Protein AF-W6Y6S5-F1 (afdb_monomer_lite)

Foldseek 3Di:
DPDWAADPFAIKDQDPDPDPVVVVVVQCCCCVVQVFHWDWDQDPNGIIIGGGLVRLVSVCVVCVVVDDPVCVVRSDPVNQVPPDDDDPPVVPPPVPPPPVCPVVVVVVVVVVPPPDPDDDD

Structure (mmCIF, N/CA/C/O backbone):
data_AF-W6Y6S5-F1
#
_entry.id   AF-W6Y6S5-F1
#
loop_
_atom_site.group_PDB
_atom_site.id
_atom_site.type_symbol
_atom_site.label_atom_id
_atom_site.label_alt_id
_atom_site.label_comp_id
_atom_site.label_asym_id
_atom_site.label_entity_id
_atom_site.label_seq_id
_atom_site.pdbx_PDB_ins_code
_atom_site.Cartn_x
_atom_site.Cartn_y
_atom_site.Cartn_z
_atom_site.occupancy
_atom_site.B_iso_or_equiv
_atom_site.auth_seq_id
_atom_site.auth_comp_id
_atom_site.auth_asym_id
_atom_site.auth_atom_id
_atom_site.pdbx_PDB_model_num
ATOM 1 N N . MET A 1 1 ? 9.641 8.070 -10.968 1.00 50.97 1 MET A N 1
ATOM 2 C CA . MET A 1 1 ? 9.065 7.939 -9.610 1.00 50.97 1 MET A CA 1
ATOM 3 C C . MET A 1 1 ? 9.556 9.095 -8.771 1.00 50.97 1 MET A C 1
ATOM 5 O O . MET A 1 1 ? 10.736 9.397 -8.863 1.00 50.97 1 MET A O 1
ATOM 9 N N . GLN A 1 2 ? 8.671 9.779 -8.044 1.00 51.59 2 GLN A N 1
ATOM 10 C CA . GLN A 1 2 ? 9.019 11.068 -7.437 1.00 51.59 2 GLN A CA 1
ATOM 11 C C . GLN A 1 2 ? 9.339 10.968 -5.937 1.00 51.59 2 GLN A C 1
ATOM 13 O O . GLN A 1 2 ? 10.269 11.640 -5.512 1.00 51.59 2 GLN A O 1
ATOM 18 N N . THR A 1 3 ? 8.670 10.103 -5.157 1.00 56.12 3 THR A N 1
ATOM 19 C CA . THR A 1 3 ? 8.949 9.924 -3.714 1.00 56.12 3 THR A CA 1
ATOM 20 C C . THR A 1 3 ? 8.373 8.615 -3.148 1.00 56.12 3 THR A C 1
ATOM 22 O O . THR A 1 3 ? 7.154 8.457 -3.097 1.00 56.12 3 THR A O 1
ATOM 25 N N . GLY A 1 4 ? 9.220 7.704 -2.657 1.00 56.81 4 GLY A N 1
ATOM 26 C CA . GLY A 1 4 ? 8.794 6.533 -1.880 1.00 56.81 4 GLY A CA 1
ATOM 27 C C . GLY A 1 4 ? 9.964 5.855 -1.160 1.00 56.81 4 GLY A C 1
ATOM 28 O O . GLY A 1 4 ? 11.100 5.962 -1.617 1.00 56.81 4 GLY A O 1
ATOM 29 N N . SER A 1 5 ? 9.708 5.210 -0.020 1.00 66.94 5 SER A N 1
ATOM 30 C CA . SER A 1 5 ? 10.728 4.502 0.770 1.00 66.94 5 SER A CA 1
ATOM 31 C C . SER A 1 5 ? 10.170 3.185 1.295 1.00 66.94 5 SER A C 1
ATOM 33 O O . SER A 1 5 ? 9.109 3.160 1.914 1.00 66.94 5 SER A O 1
ATOM 35 N N . PHE A 1 6 ? 10.869 2.085 1.023 1.00 64.56 6 PHE A N 1
ATOM 36 C CA . PHE A 1 6 ? 10.535 0.778 1.577 1.00 64.56 6 PHE A CA 1
ATOM 37 C C . PHE A 1 6 ? 10.906 0.742 3.070 1.00 64.56 6 PHE A C 1
ATOM 39 O O . PHE A 1 6 ? 11.951 1.257 3.455 1.00 64.56 6 PHE A O 1
ATOM 46 N N . LYS A 1 7 ? 10.072 0.138 3.914 1.00 68.62 7 LYS A N 1
ATOM 47 C CA . LYS A 1 7 ? 10.313 -0.164 5.334 1.00 68.62 7 LYS A CA 1
ATOM 48 C C . LYS A 1 7 ? 9.887 -1.607 5.623 1.00 68.62 7 LYS A C 1
ATOM 50 O O . LYS A 1 7 ? 9.270 -2.248 4.779 1.00 68.62 7 LYS A O 1
ATOM 55 N N . SER A 1 8 ? 10.182 -2.118 6.820 1.00 65.75 8 SER A N 1
ATOM 56 C CA . SER A 1 8 ? 9.805 -3.480 7.249 1.00 65.75 8 SER A CA 1
ATOM 57 C C . SER A 1 8 ? 8.312 -3.790 7.090 1.00 65.75 8 SER A C 1
ATOM 59 O O . SER A 1 8 ? 7.939 -4.940 6.893 1.00 65.75 8 SER A O 1
ATOM 61 N N . GLU A 1 9 ? 7.467 -2.764 7.158 1.00 69.56 9 GLU A N 1
ATOM 62 C CA . GLU A 1 9 ? 6.007 -2.866 7.078 1.00 69.56 9 GLU A CA 1
ATOM 63 C C . GLU A 1 9 ? 5.467 -2.728 5.638 1.00 69.56 9 GLU A C 1
ATOM 65 O O . GLU A 1 9 ? 4.303 -3.041 5.389 1.00 69.56 9 GLU A O 1
ATOM 70 N N . GLY A 1 10 ? 6.298 -2.293 4.679 1.00 83.56 10 GLY A N 1
ATOM 71 C CA . GLY A 1 10 ? 5.903 -2.082 3.284 1.00 83.56 10 GLY A CA 1
ATOM 72 C C . GLY A 1 10 ? 6.482 -0.813 2.649 1.00 83.56 10 GLY A C 1
ATOM 73 O O . GLY A 1 10 ? 7.502 -0.288 3.088 1.00 83.56 10 GLY A O 1
ATOM 74 N N . LEU A 1 11 ? 5.853 -0.309 1.587 1.00 88.19 11 LEU A N 1
ATOM 75 C CA . LEU A 1 11 ? 6.301 0.877 0.850 1.00 88.19 11 LEU A CA 1
ATOM 76 C C . LEU A 1 11 ? 5.564 2.134 1.319 1.00 88.19 11 LEU A C 1
ATOM 78 O O . LEU A 1 11 ? 4.351 2.249 1.159 1.00 88.19 11 LEU A O 1
ATOM 82 N N . ILE A 1 12 ? 6.309 3.120 1.812 1.00 87.75 12 ILE A N 1
ATOM 83 C CA . ILE A 1 12 ? 5.778 4.440 2.151 1.00 87.75 12 ILE A CA 1
ATOM 84 C C . ILE A 1 12 ? 5.741 5.322 0.910 1.00 87.75 12 ILE A C 1
ATOM 86 O O . ILE A 1 12 ? 6.762 5.557 0.263 1.00 87.75 12 ILE A O 1
ATOM 90 N N . LEU A 1 13 ? 4.564 5.870 0.634 1.00 85.94 13 LEU A N 1
ATOM 91 C CA . LEU A 1 13 ? 4.340 6.951 -0.307 1.00 85.94 13 LEU A CA 1
ATOM 92 C C . LEU A 1 13 ? 4.272 8.270 0.460 1.00 85.94 13 LEU A C 1
ATOM 94 O O . LEU A 1 13 ? 3.318 8.543 1.195 1.00 85.94 13 LEU A O 1
ATOM 98 N N . TYR A 1 14 ? 5.283 9.112 0.254 1.00 81.31 14 TYR A N 1
ATOM 99 C CA . TYR A 1 14 ? 5.251 10.479 0.757 1.00 81.31 14 TYR A CA 1
ATOM 100 C C . TYR A 1 14 ? 4.303 11.298 -0.106 1.00 81.31 14 TYR A C 1
ATOM 102 O O . TYR A 1 14 ? 4.542 11.489 -1.301 1.00 81.31 14 TYR A O 1
ATOM 110 N N . THR A 1 15 ? 3.233 11.788 0.508 1.00 76.50 15 THR A N 1
ATOM 111 C CA . THR A 1 15 ? 2.267 12.660 -0.155 1.00 76.50 15 THR A CA 1
ATOM 112 C C . THR A 1 15 ? 2.397 14.083 0.380 1.00 76.50 15 THR A C 1
ATOM 114 O O . THR A 1 15 ? 2.874 14.303 1.491 1.00 76.50 15 THR A O 1
ATOM 117 N N . LYS A 1 16 ? 1.997 15.068 -0.427 1.00 79.50 16 LYS A N 1
ATOM 118 C CA . LYS A 1 16 ? 1.919 16.479 -0.012 1.00 79.50 16 LYS A CA 1
ATOM 119 C C . LYS A 1 16 ? 0.490 16.882 0.364 1.00 79.50 16 LYS A C 1
ATOM 121 O O . LYS A 1 16 ? 0.180 18.070 0.358 1.00 79.50 16 LYS A O 1
ATOM 126 N N . PHE A 1 17 ? -0.394 15.910 0.602 1.00 77.75 17 PHE A N 1
ATOM 127 C CA . PHE A 1 17 ? -1.773 16.210 0.962 1.00 77.75 17 PHE A CA 1
ATOM 128 C C . PHE A 1 17 ? -1.802 16.861 2.342 1.00 77.75 17 PHE A C 1
ATOM 130 O O . PHE A 1 17 ? -1.232 16.340 3.299 1.00 77.75 17 PHE A O 1
ATOM 137 N N . ASN A 1 18 ? -2.462 18.014 2.419 1.00 72.94 18 ASN A N 1
ATOM 138 C CA . ASN A 1 18 ? -2.697 18.721 3.675 1.00 72.94 18 ASN A CA 1
ATOM 139 C C . ASN A 1 18 ? -4.054 18.338 4.295 1.00 72.94 18 ASN A C 1
ATOM 141 O O . ASN A 1 18 ? -4.284 18.634 5.463 1.00 72.94 18 ASN A O 1
ATOM 145 N N . ASP A 1 19 ? -4.935 17.682 3.525 1.00 82.69 19 ASP A N 1
ATOM 146 C CA . ASP A 1 19 ? -6.239 17.180 3.966 1.00 82.69 19 ASP A CA 1
ATOM 147 C C . ASP A 1 19 ? -6.237 15.641 4.029 1.00 82.69 19 ASP A C 1
ATOM 149 O O . ASP A 1 19 ? -5.768 14.946 3.123 1.00 82.69 19 ASP A O 1
ATOM 153 N N . ILE A 1 20 ? -6.796 15.103 5.112 1.00 85.31 20 ILE A N 1
ATOM 154 C CA . ILE A 1 20 ? -7.004 13.671 5.324 1.00 85.31 20 ILE A CA 1
ATOM 155 C C . ILE A 1 20 ? 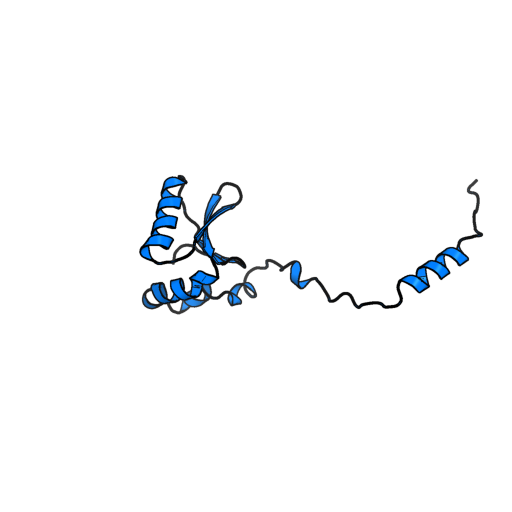-8.033 13.080 4.349 1.00 85.31 20 ILE A C 1
ATOM 157 O O . ILE A 1 20 ? -7.969 11.888 4.045 1.00 85.31 20 ILE A O 1
ATOM 161 N N . ASN A 1 21 ? -8.969 13.886 3.84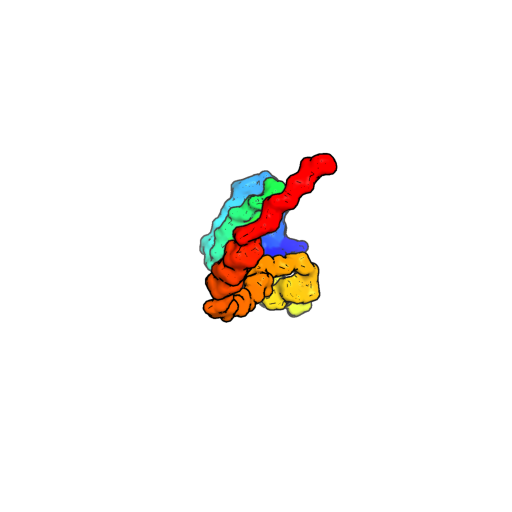1 1.00 89.88 21 ASN A N 1
ATOM 162 C CA . ASN A 1 21 ? -9.980 13.432 2.886 1.00 89.88 21 ASN A CA 1
ATOM 163 C C . ASN A 1 21 ? -9.347 13.020 1.555 1.00 89.88 21 ASN A C 1
ATOM 165 O O . ASN A 1 21 ? -9.637 11.932 1.059 1.00 89.88 21 ASN A O 1
ATOM 169 N N . ASP A 1 22 ? -8.422 13.828 1.030 1.00 88.50 22 ASP A N 1
ATOM 170 C CA . ASP A 1 22 ? -7.682 13.517 -0.199 1.00 88.50 22 ASP A CA 1
ATOM 171 C C . ASP A 1 22 ? -6.829 12.254 -0.034 1.00 88.50 22 ASP A C 1
ATOM 173 O O . ASP A 1 22 ? -6.766 11.399 -0.921 1.00 88.50 22 ASP A O 1
ATOM 177 N N . LEU A 1 23 ? -6.215 12.094 1.141 1.00 89.31 23 LEU A N 1
ATOM 178 C CA . LEU A 1 23 ? -5.418 10.915 1.458 1.00 89.31 23 LEU A CA 1
ATOM 179 C C . LEU A 1 23 ? -6.280 9.649 1.531 1.00 89.31 23 LEU A C 1
ATOM 181 O O . LEU A 1 23 ? -5.903 8.607 0.996 1.00 89.31 23 LEU A O 1
ATOM 185 N N . ASN A 1 24 ? -7.452 9.739 2.164 1.00 90.88 24 ASN A N 1
ATOM 186 C CA . ASN A 1 24 ? -8.410 8.640 2.220 1.00 90.88 24 ASN A CA 1
ATOM 187 C C . ASN A 1 24 ? -8.984 8.312 0.842 1.00 90.88 24 ASN A C 1
ATOM 189 O O . ASN A 1 24 ? -9.178 7.136 0.545 1.00 90.88 24 ASN A O 1
ATOM 193 N N . LEU A 1 25 ? -9.209 9.311 -0.012 1.00 92.62 25 LEU A N 1
ATOM 194 C CA . LEU A 1 25 ? -9.634 9.080 -1.388 1.00 92.62 25 LEU A CA 1
ATOM 195 C C . LEU A 1 25 ? -8.568 8.294 -2.159 1.00 92.62 25 LEU A C 1
ATOM 197 O O . LEU A 1 25 ? -8.893 7.290 -2.788 1.00 92.62 25 LEU A O 1
ATOM 201 N N . LEU A 1 26 ? -7.296 8.694 -2.063 1.00 91.38 26 LEU A N 1
ATOM 202 C CA . LEU A 1 26 ? -6.198 7.958 -2.691 1.00 91.38 26 LEU A CA 1
ATOM 203 C C . LEU A 1 26 ? -6.093 6.526 -2.147 1.00 91.38 26 LEU A C 1
ATOM 205 O O . LEU A 1 26 ? -5.981 5.585 -2.931 1.00 91.38 26 LEU A O 1
ATOM 209 N N . LYS A 1 27 ? -6.183 6.351 -0.824 1.00 92.69 27 LYS A N 1
ATOM 210 C CA . LYS A 1 27 ? -6.200 5.034 -0.171 1.00 92.69 27 LYS A CA 1
ATOM 211 C C . LYS A 1 27 ? -7.319 4.147 -0.726 1.00 92.69 27 LYS A C 1
ATOM 213 O O . LYS A 1 27 ? -7.065 3.019 -1.135 1.00 92.69 27 LYS A O 1
ATOM 218 N N . ASN A 1 28 ? -8.541 4.672 -0.795 1.00 94.25 28 ASN A N 1
ATOM 219 C CA . ASN A 1 28 ? -9.694 3.929 -1.298 1.00 94.25 28 ASN A CA 1
ATOM 220 C C . ASN A 1 28 ? -9.523 3.571 -2.778 1.00 94.25 28 ASN A C 1
ATOM 222 O O . ASN A 1 28 ? -9.800 2.445 -3.162 1.00 94.25 28 ASN A O 1
ATOM 226 N N . VAL A 1 29 ? -8.977 4.469 -3.605 1.00 94.31 29 VAL A N 1
ATOM 227 C CA . VAL A 1 29 ? -8.670 4.150 -5.009 1.00 94.31 29 VAL A CA 1
ATOM 228 C C . VAL A 1 29 ? -7.642 3.017 -5.117 1.00 94.31 29 VAL A C 1
ATOM 230 O O . VAL A 1 29 ? -7.798 2.143 -5.968 1.00 94.31 29 VAL A O 1
ATOM 233 N N . LEU A 1 30 ? -6.604 3.003 -4.276 1.00 94.00 30 LEU A N 1
ATOM 234 C CA . LEU A 1 30 ? -5.600 1.932 -4.267 1.00 94.00 30 LEU A CA 1
ATOM 235 C C . LEU A 1 30 ? -6.214 0.574 -3.898 1.00 94.00 30 LEU A C 1
ATOM 237 O O . LEU A 1 30 ? -5.918 -0.423 -4.558 1.00 94.00 30 LEU A O 1
ATOM 241 N N . ILE A 1 31 ? -7.117 0.555 -2.919 1.00 94.81 31 ILE A N 1
ATOM 242 C CA . ILE A 1 31 ? -7.805 -0.661 -2.474 1.00 94.81 31 ILE A CA 1
ATOM 243 C C . ILE A 1 31 ? -8.850 -1.103 -3.506 1.00 94.81 31 ILE A C 1
ATOM 245 O O . ILE A 1 31 ? -8.744 -2.194 -4.060 1.00 94.81 31 ILE A O 1
ATOM 249 N N . ASP A 1 32 ? -9.824 -0.252 -3.819 1.00 95.75 32 ASP A N 1
ATOM 250 C CA . ASP A 1 32 ? -11.017 -0.639 -4.578 1.00 95.75 32 ASP A CA 1
ATOM 251 C C . ASP A 1 32 ? -10.710 -0.905 -6.054 1.00 95.75 32 ASP A C 1
ATOM 253 O O . ASP A 1 32 ? -11.297 -1.793 -6.671 1.00 95.75 32 ASP A O 1
ATOM 257 N N . LYS A 1 33 ? -9.790 -0.129 -6.645 1.00 95.44 33 LYS A N 1
ATOM 258 C CA . LYS A 1 33 ? -9.479 -0.234 -8.077 1.00 95.44 33 LYS A CA 1
ATOM 259 C C . LYS A 1 33 ? -8.337 -1.196 -8.368 1.00 95.44 33 LYS A C 1
ATOM 261 O O . LYS A 1 33 ? -8.357 -1.853 -9.406 1.00 95.44 33 LYS A O 1
ATOM 266 N N . TYR A 1 34 ? -7.330 -1.234 -7.500 1.00 95.12 34 TYR A N 1
ATOM 267 C CA . TYR A 1 34 ? -6.099 -1.982 -7.757 1.00 95.12 34 TYR A CA 1
ATOM 268 C C . TYR A 1 34 ? -5.896 -3.166 -6.811 1.00 95.12 34 TYR A C 1
ATOM 270 O O . TYR A 1 34 ? -4.965 -3.934 -7.030 1.00 95.12 34 TYR A O 1
ATOM 278 N N . GLY A 1 35 ? -6.740 -3.340 -5.788 1.00 95.31 35 GLY A N 1
ATOM 279 C CA . GLY A 1 35 ? -6.593 -4.414 -4.803 1.00 95.31 35 GLY A CA 1
ATOM 280 C C . GLY A 1 35 ? -5.337 -4.278 -3.941 1.00 95.31 35 GLY A C 1
ATOM 281 O O . GLY A 1 35 ? -4.861 -5.271 -3.400 1.00 95.31 35 GLY A O 1
ATOM 282 N N . ILE A 1 36 ? -4.764 -3.074 -3.852 1.00 95.62 36 ILE A N 1
ATOM 283 C CA . ILE A 1 36 ? -3.536 -2.807 -3.102 1.00 95.62 36 ILE A CA 1
ATOM 284 C C . ILE A 1 36 ? -3.929 -2.460 -1.667 1.00 95.62 36 ILE A C 1
ATOM 286 O O . ILE A 1 36 ? -4.531 -1.414 -1.420 1.00 95.62 36 ILE A O 1
ATOM 290 N N . ASP A 1 37 ? -3.564 -3.322 -0.719 1.00 94.12 37 ASP A N 1
ATOM 291 C CA . ASP A 1 37 ? -3.781 -3.077 0.704 1.00 94.12 37 ASP A CA 1
ATOM 292 C C . ASP A 1 37 ? -2.878 -1.934 1.180 1.00 94.12 37 ASP A C 1
ATOM 294 O O . ASP A 1 37 ? -1.653 -1.928 0.987 1.00 94.12 37 ASP A O 1
ATOM 298 N N . THR A 1 38 ? -3.510 -0.934 1.786 1.00 94.12 38 THR A N 1
ATOM 299 C CA . THR A 1 38 ? -2.862 0.290 2.230 1.00 94.12 38 THR A CA 1
ATOM 300 C C . THR A 1 38 ? -3.401 0.748 3.575 1.00 94.12 38 THR A C 1
ATOM 302 O O . THR A 1 38 ? -4.572 0.568 3.910 1.00 94.12 38 THR A O 1
ATOM 305 N N . THR A 1 39 ? -2.542 1.408 4.346 1.00 91.06 39 THR A N 1
ATOM 306 C CA . THR A 1 39 ? -2.918 2.095 5.580 1.00 91.06 39 THR A CA 1
ATOM 307 C C . THR A 1 39 ? -2.417 3.533 5.573 1.00 91.06 39 THR A C 1
ATOM 309 O O . THR A 1 39 ? -1.479 3.880 4.853 1.00 91.06 39 THR A O 1
ATOM 312 N N . VAL A 1 40 ? -3.048 4.376 6.384 1.00 89.44 40 VAL A N 1
ATOM 313 C CA . VAL A 1 40 ? -2.600 5.749 6.618 1.00 89.44 40 VAL A CA 1
ATOM 314 C C . VAL A 1 40 ? -1.762 5.767 7.886 1.00 89.44 40 VAL A C 1
ATOM 316 O O . VAL A 1 40 ? -2.222 5.346 8.946 1.00 89.44 40 VAL A O 1
ATOM 319 N N . LEU A 1 41 ? -0.540 6.273 7.771 1.00 86.00 41 LEU A N 1
ATOM 320 C CA . LEU A 1 41 ? 0.366 6.491 8.889 1.00 86.00 41 LEU A CA 1
ATOM 321 C C . LEU A 1 41 ? 0.425 7.981 9.217 1.00 86.00 41 LEU A C 1
ATOM 323 O O . LEU A 1 41 ? 0.375 8.827 8.326 1.00 86.00 41 LEU A O 1
ATOM 327 N N . ASN A 1 42 ? 0.556 8.298 10.502 1.00 83.94 42 ASN A N 1
ATOM 328 C CA . ASN A 1 42 ? 0.853 9.646 10.968 1.00 83.94 42 ASN A CA 1
ATOM 329 C C . ASN A 1 42 ? 2.231 9.636 11.629 1.00 83.94 42 ASN A C 1
ATOM 331 O O . ASN A 1 42 ? 2.389 9.146 12.747 1.00 83.94 42 ASN A O 1
ATOM 335 N N . HIS A 1 43 ? 3.226 10.179 10.933 1.00 78.94 43 HIS A N 1
ATOM 336 C CA . HIS A 1 43 ? 4.577 10.338 11.453 1.00 78.94 43 HIS A CA 1
ATOM 337 C C . HIS A 1 43 ? 4.843 11.815 11.735 1.00 78.94 43 HIS A C 1
ATOM 339 O O . HIS A 1 43 ? 5.025 12.620 10.823 1.00 78.94 43 HIS A O 1
ATOM 345 N N . SER A 1 44 ? 4.866 12.183 13.019 1.00 79.75 44 SER A N 1
ATOM 346 C CA . SER A 1 44 ? 5.190 13.545 13.473 1.00 79.75 44 SER A CA 1
ATOM 347 C C . SER A 1 44 ? 4.325 14.640 12.825 1.00 79.75 44 SER A C 1
ATOM 349 O O . SER A 1 44 ? 4.825 15.708 12.476 1.00 79.75 44 SER A O 1
ATOM 351 N N . GLY A 1 45 ? 3.027 14.373 12.638 1.00 78.31 45 GLY A N 1
ATOM 352 C CA . GLY A 1 45 ? 2.082 15.315 12.032 1.00 78.31 45 GLY A CA 1
ATOM 353 C C . GLY A 1 45 ? 2.073 15.307 10.503 1.00 78.31 45 GLY A C 1
ATOM 354 O O . GLY A 1 45 ? 1.322 16.070 9.900 1.00 78.31 45 GLY A O 1
ATOM 355 N N . LYS A 1 46 ? 2.876 14.447 9.865 1.00 80.50 46 LYS A N 1
ATOM 356 C CA . LYS A 1 46 ? 2.823 14.199 8.423 1.00 80.50 46 LYS A CA 1
ATOM 357 C C . LYS A 1 46 ? 2.044 12.924 8.159 1.00 80.50 46 LYS A C 1
ATOM 359 O O . LYS A 1 46 ? 2.371 11.864 8.692 1.00 80.50 46 LYS A O 1
ATOM 364 N N . MET A 1 47 ? 1.018 13.051 7.330 1.00 84.06 47 MET A N 1
ATOM 365 C CA . MET A 1 47 ? 0.181 11.931 6.936 1.00 84.06 47 MET A CA 1
ATOM 366 C C . MET A 1 47 ? 0.768 11.264 5.690 1.00 84.06 47 MET A C 1
ATOM 368 O O . MET A 1 47 ? 1.046 11.913 4.680 1.00 84.06 47 MET A O 1
ATOM 372 N N . GLU A 1 48 ? 0.974 9.959 5.773 1.00 86.62 48 GLU A N 1
ATOM 373 C CA . GLU A 1 48 ? 1.641 9.145 4.760 1.00 86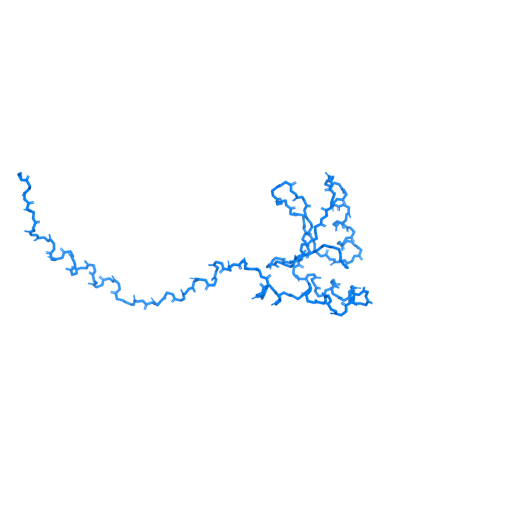.62 48 GLU A CA 1
ATOM 374 C C . GLU A 1 48 ? 0.767 7.938 4.417 1.00 86.62 48 GLU A C 1
ATOM 376 O O . GLU A 1 48 ? -0.005 7.463 5.250 1.00 86.62 48 GLU A O 1
ATOM 381 N N . ILE A 1 49 ? 0.891 7.423 3.194 1.00 90.31 49 ILE A N 1
ATOM 382 C CA . ILE A 1 49 ? 0.268 6.148 2.824 1.00 90.31 49 ILE A CA 1
ATOM 383 C C . ILE A 1 49 ? 1.340 5.075 2.867 1.00 90.31 49 ILE A C 1
ATOM 385 O O . ILE A 1 49 ? 2.375 5.203 2.218 1.00 90.31 49 ILE A O 1
ATOM 389 N N . CYS A 1 50 ? 1.077 4.005 3.603 1.00 90.44 50 CYS A N 1
ATOM 390 C CA . CYS A 1 50 ? 1.885 2.799 3.581 1.00 90.44 50 CYS A CA 1
ATOM 391 C C . CYS A 1 50 ? 1.151 1.727 2.777 1.00 90.44 50 CYS A C 1
ATOM 393 O O . CYS A 1 50 ? 0.031 1.350 3.119 1.00 90.44 50 CYS A O 1
ATOM 395 N N . ILE A 1 51 ? 1.776 1.254 1.703 1.00 92.12 51 ILE A N 1
ATOM 396 C CA . ILE A 1 51 ? 1.366 0.056 0.975 1.00 92.12 51 ILE A CA 1
ATOM 397 C C . ILE A 1 51 ? 1.969 -1.136 1.691 1.00 92.12 51 ILE A C 1
ATOM 399 O O . ILE A 1 51 ? 3.192 -1.218 1.801 1.00 92.12 51 ILE A O 1
ATOM 403 N N . LYS A 1 52 ? 1.131 -2.060 2.155 1.00 91.00 52 LYS A N 1
ATOM 404 C CA . LYS A 1 52 ? 1.610 -3.184 2.956 1.00 91.00 52 LYS A CA 1
ATOM 405 C C . LYS A 1 52 ? 2.473 -4.141 2.138 1.00 91.00 52 LYS A C 1
ATOM 407 O O . LYS A 1 52 ? 2.299 -4.274 0.922 1.00 91.00 52 LYS A O 1
ATOM 412 N N . VAL A 1 53 ? 3.399 -4.819 2.814 1.00 88.12 53 VAL A N 1
ATOM 413 C CA . VAL A 1 53 ? 4.388 -5.708 2.186 1.00 88.12 53 VAL A CA 1
ATOM 414 C C . VAL A 1 53 ? 3.748 -6.796 1.314 1.00 88.12 53 VAL A C 1
ATOM 416 O O . VAL A 1 53 ? 4.233 -7.071 0.217 1.00 88.12 53 VAL A O 1
ATOM 419 N N . GLU A 1 54 ? 2.608 -7.346 1.733 1.00 90.06 54 GLU A N 1
ATOM 420 C CA . GLU A 1 54 ? 1.838 -8.352 0.995 1.00 90.06 54 GLU A CA 1
ATOM 421 C C . GLU A 1 54 ? 1.332 -7.855 -0.365 1.00 90.06 54 GLU A C 1
ATOM 423 O O . GLU A 1 54 ? 1.152 -8.649 -1.286 1.00 90.06 54 GLU A O 1
ATOM 428 N N . SER A 1 55 ? 1.146 -6.542 -0.519 1.00 92.50 55 SER A N 1
ATOM 429 C CA . SER A 1 55 ? 0.666 -5.924 -1.757 1.00 92.50 55 SER A CA 1
ATOM 430 C C . SER A 1 55 ? 1.796 -5.488 -2.692 1.00 92.50 55 SER A C 1
ATOM 432 O O . SER A 1 55 ? 1.534 -5.087 -3.826 1.00 92.50 55 SER A O 1
ATOM 434 N N . ILE A 1 56 ? 3.061 -5.595 -2.272 1.00 90.12 56 ILE A N 1
ATOM 435 C CA . ILE A 1 56 ? 4.222 -5.212 -3.090 1.00 90.12 56 ILE A CA 1
ATOM 436 C C . ILE A 1 56 ? 4.354 -6.048 -4.372 1.00 90.12 56 ILE A C 1
ATOM 438 O O . ILE A 1 56 ? 4.615 -5.448 -5.418 1.00 90.12 56 ILE A O 1
ATOM 442 N N . PRO A 1 57 ? 4.156 -7.383 -4.377 1.00 91.06 57 PRO A N 1
ATOM 443 C CA . PRO A 1 57 ? 4.199 -8.160 -5.617 1.00 91.06 57 PRO A CA 1
ATOM 444 C C . PRO A 1 57 ? 3.139 -7.710 -6.631 1.00 91.06 57 PRO A C 1
ATOM 446 O O . PRO A 1 57 ? 3.433 -7.570 -7.820 1.00 91.06 57 PRO A O 1
ATOM 449 N N . LEU A 1 58 ? 1.925 -7.414 -6.154 1.00 93.50 58 LEU A N 1
ATOM 450 C CA . LEU A 1 58 ? 0.838 -6.909 -6.990 1.00 93.50 58 LEU A CA 1
ATOM 451 C C . LEU A 1 58 ? 1.168 -5.518 -7.536 1.00 93.50 58 LEU A C 1
ATOM 453 O O . LEU A 1 58 ? 1.119 -5.306 -8.747 1.00 93.50 58 LEU A O 1
ATOM 457 N N . LEU A 1 59 ? 1.593 -4.601 -6.665 1.00 92.19 59 LEU A N 1
ATOM 458 C CA . LEU A 1 59 ? 2.053 -3.271 -7.051 1.00 92.19 59 LEU A CA 1
ATOM 459 C C . LEU A 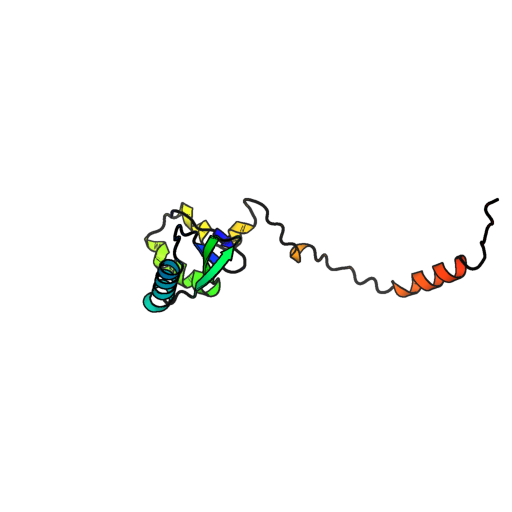1 59 ? 3.139 -3.359 -8.131 1.00 92.19 59 LEU A C 1
ATOM 461 O O . LEU A 1 59 ? 3.039 -2.680 -9.152 1.00 92.19 59 LEU A O 1
ATOM 465 N N . ARG A 1 60 ? 4.140 -4.228 -7.936 1.00 90.62 60 ARG A N 1
ATOM 466 C CA . ARG A 1 60 ? 5.225 -4.463 -8.895 1.00 90.62 60 ARG A CA 1
ATOM 467 C C . ARG A 1 60 ? 4.668 -4.892 -10.247 1.00 90.62 60 ARG A C 1
ATOM 469 O O . ARG A 1 60 ? 5.041 -4.295 -11.247 1.00 90.62 60 ARG A O 1
ATOM 476 N N . SER A 1 61 ? 3.740 -5.848 -10.288 1.00 92.19 61 SER A N 1
ATOM 477 C CA . SER A 1 61 ? 3.139 -6.307 -11.550 1.00 92.19 61 SER A CA 1
ATOM 478 C C . SER A 1 61 ? 2.443 -5.186 -12.339 1.00 92.19 61 SER A C 1
ATOM 480 O O . SER A 1 61 ? 2.490 -5.187 -13.567 1.00 92.19 61 SER A O 1
ATOM 482 N N . ILE A 1 62 ? 1.864 -4.201 -11.642 1.00 92.06 62 ILE A N 1
ATOM 483 C CA . ILE A 1 62 ? 1.150 -3.071 -12.248 1.00 92.06 62 ILE A CA 1
ATOM 484 C C . ILE A 1 62 ? 2.127 -2.020 -12.786 1.00 92.06 62 ILE A C 1
ATOM 486 O O . ILE A 1 62 ? 1.926 -1.492 -13.878 1.00 92.06 62 ILE A O 1
ATOM 490 N N . ILE A 1 63 ? 3.174 -1.686 -12.026 1.00 90.81 63 ILE A N 1
ATOM 491 C CA . ILE A 1 63 ? 4.033 -0.529 -12.332 1.00 90.81 63 ILE A CA 1
ATOM 492 C C . ILE A 1 63 ? 5.305 -0.879 -13.101 1.00 90.81 63 ILE A C 1
ATOM 494 O O . ILE A 1 63 ? 5.867 0.003 -13.744 1.00 90.81 63 ILE A O 1
ATOM 498 N N . HIS A 1 64 ? 5.745 -2.141 -13.078 1.00 89.31 64 HIS A N 1
ATOM 499 C CA . HIS A 1 64 ? 6.965 -2.596 -13.753 1.00 89.31 64 HIS A CA 1
ATOM 500 C C . HIS A 1 64 ? 7.022 -2.221 -15.249 1.00 89.31 64 HIS A C 1
ATOM 502 O O . HIS A 1 64 ? 8.063 -1.730 -15.675 1.00 89.31 64 HIS A O 1
ATOM 508 N N . PRO A 1 65 ? 5.930 -2.312 -16.043 1.00 91.31 65 PRO A N 1
ATOM 509 C CA . PRO A 1 65 ? 5.945 -1.881 -17.447 1.00 91.31 65 PRO A CA 1
ATOM 510 C C . PRO A 1 65 ? 6.209 -0.381 -17.660 1.00 91.31 65 PRO A C 1
ATOM 512 O O . PRO A 1 65 ? 6.579 0.030 -18.756 1.00 91.31 65 PRO A O 1
ATOM 515 N N . TYR A 1 66 ? 5.994 0.443 -16.632 1.00 91.62 66 TYR A N 1
ATOM 516 C CA . TYR A 1 66 ? 6.080 1.907 -16.693 1.00 91.62 66 TYR A CA 1
ATOM 517 C C . TYR A 1 66 ? 7.301 2.461 -15.954 1.00 91.62 66 TYR A C 1
ATOM 519 O O . TYR A 1 66 ? 7.440 3.674 -15.779 1.00 91.62 66 TYR A O 1
ATOM 527 N N . MET A 1 67 ? 8.161 1.578 -15.460 1.00 85.81 67 MET A N 1
ATOM 528 C CA . MET A 1 67 ? 9.226 1.908 -14.537 1.00 85.81 67 MET A CA 1
ATOM 529 C C . MET A 1 67 ? 10.578 1.674 -15.204 1.00 85.81 67 MET A C 1
ATOM 531 O O . MET A 1 67 ? 10.786 0.672 -15.880 1.00 85.81 67 MET A O 1
ATOM 535 N N . TYR A 1 68 ? 11.501 2.617 -15.022 1.00 87.12 68 TYR A N 1
ATOM 536 C CA . TYR A 1 68 ? 12.865 2.459 -15.516 1.00 87.12 68 TYR A CA 1
ATOM 537 C C . TYR A 1 68 ? 13.5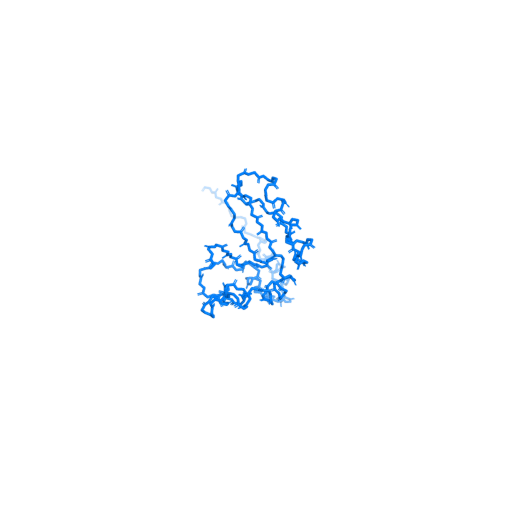61 1.308 -14.770 1.00 87.12 68 TYR A C 1
ATOM 539 O O . TYR A 1 68 ? 13.436 1.258 -13.540 1.00 87.12 68 TYR A O 1
ATOM 547 N N . PRO A 1 69 ? 14.289 0.410 -15.463 1.00 86.25 69 PRO A N 1
ATOM 548 C CA . PRO A 1 69 ? 14.965 -0.725 -14.832 1.00 86.25 69 PRO A CA 1
ATOM 549 C C . PRO A 1 69 ? 15.875 -0.338 -13.664 1.00 86.25 69 PRO A C 1
ATOM 551 O O . PRO A 1 69 ? 15.925 -1.027 -12.647 1.00 86.25 69 PRO A O 1
ATOM 554 N N . GLU A 1 70 ? 16.534 0.814 -13.764 1.00 85.19 70 GLU A N 1
ATOM 555 C CA . GLU A 1 70 ? 17.420 1.369 -12.743 1.00 85.19 70 GLU A CA 1
ATOM 556 C C . GLU A 1 70 ? 16.691 1.722 -11.447 1.00 85.19 70 GLU A C 1
ATOM 558 O O . GLU A 1 70 ? 17.345 1.956 -10.439 1.00 85.19 70 GLU A O 1
ATOM 563 N N . LEU A 1 71 ? 15.357 1.783 -11.448 1.00 81.88 71 LEU A N 1
ATOM 564 C CA . LEU A 1 71 ? 14.555 2.108 -10.273 1.00 81.88 71 LEU A CA 1
ATOM 565 C C . LEU A 1 71 ? 14.003 0.870 -9.568 1.00 81.88 71 LEU A C 1
ATOM 567 O O . LEU A 1 71 ? 13.442 1.022 -8.483 1.00 81.88 71 LEU A O 1
ATOM 571 N N . TYR A 1 72 ? 14.096 -0.331 -10.155 1.00 84.38 72 TYR A N 1
ATOM 572 C CA . TYR A 1 72 ? 13.427 -1.534 -9.630 1.00 84.38 72 TYR A CA 1
ATOM 573 C C . TYR A 1 72 ? 13.786 -1.832 -8.171 1.00 84.38 72 TYR A C 1
ATOM 575 O O . TYR A 1 72 ? 12.927 -2.268 -7.404 1.00 84.38 72 TYR A O 1
ATOM 583 N N . TYR A 1 73 ? 15.004 -1.468 -7.766 1.00 81.81 73 TYR A N 1
ATOM 584 C CA . TYR A 1 73 ? 15.488 -1.586 -6.394 1.00 81.81 73 TYR A CA 1
ATOM 585 C C . TYR A 1 73 ? 14.603 -0.881 -5.349 1.00 81.81 73 TYR A C 1
ATOM 587 O O . TYR A 1 73 ? 14.585 -1.294 -4.194 1.00 81.81 73 TYR A O 1
ATOM 595 N N . LEU A 1 74 ? 13.841 0.158 -5.724 1.00 78.75 74 LEU A N 1
ATOM 596 C CA . LEU A 1 74 ? 12.929 0.873 -4.817 1.00 78.75 74 LEU A CA 1
ATOM 597 C C . LEU A 1 74 ? 11.766 0.002 -4.320 1.00 78.75 74 LEU A C 1
ATOM 599 O O . LEU A 1 74 ? 11.115 0.345 -3.334 1.00 78.75 74 LEU A O 1
ATOM 603 N N . LEU A 1 75 ? 11.487 -1.101 -5.016 1.00 79.69 75 LEU A N 1
ATOM 604 C CA . LEU A 1 75 ? 10.416 -2.043 -4.694 1.00 79.69 75 LEU A CA 1
ATOM 605 C C . LEU A 1 75 ? 10.941 -3.349 -4.091 1.00 79.69 75 LEU A C 1
ATOM 607 O O . LEU A 1 75 ? 10.134 -4.227 -3.778 1.00 79.69 75 LEU A O 1
ATOM 611 N N . ASP A 1 76 ? 12.260 -3.502 -3.968 1.00 73.81 76 ASP A N 1
ATOM 612 C CA . ASP A 1 76 ? 12.899 -4.674 -3.380 1.00 73.81 76 ASP A CA 1
ATOM 613 C C . ASP A 1 76 ? 13.241 -4.411 -1.911 1.00 73.81 76 ASP A C 1
ATOM 615 O O . ASP A 1 76 ? 14.055 -3.551 -1.572 1.00 73.81 76 ASP A O 1
ATOM 619 N N . SER A 1 77 ? 12.664 -5.227 -1.027 1.00 61.66 77 SER A N 1
ATOM 620 C CA . SER A 1 77 ? 12.897 -5.199 0.423 1.00 61.66 77 SER A CA 1
ATOM 621 C C . SER A 1 77 ? 14.369 -5.359 0.814 1.00 61.66 77 SER A C 1
ATOM 623 O O . SER A 1 77 ? 14.783 -4.927 1.887 1.00 61.66 77 SER A O 1
ATOM 625 N N . ASN A 1 78 ? 15.172 -5.967 -0.062 1.00 53.75 78 ASN A N 1
ATOM 626 C CA . ASN A 1 78 ? 16.562 -6.325 0.208 1.00 53.75 78 ASN A CA 1
ATOM 627 C C . ASN A 1 78 ? 17.543 -5.145 0.082 1.00 53.75 78 ASN A C 1
ATOM 629 O O . ASN A 1 78 ? 18.687 -5.265 0.515 1.00 53.75 78 ASN A O 1
ATOM 633 N N . HIS A 1 79 ? 17.116 -3.999 -0.463 1.00 49.31 79 HIS A N 1
ATOM 634 C CA . HIS A 1 79 ? 17.984 -2.826 -0.635 1.00 49.31 79 HIS A CA 1
ATOM 635 C C . HIS A 1 79 ? 18.118 -1.931 0.608 1.00 49.31 79 HIS A C 1
ATOM 637 O O . HIS A 1 79 ? 18.945 -1.018 0.620 1.00 49.31 79 HIS A O 1
ATOM 643 N N . LEU A 1 80 ? 17.375 -2.207 1.685 1.00 48.34 80 LEU A N 1
ATOM 644 C CA . LEU A 1 80 ? 17.494 -1.475 2.954 1.00 48.34 80 LEU A CA 1
ATOM 645 C C . LEU A 1 80 ? 18.788 -1.767 3.727 1.00 48.34 80 LEU A C 1
ATOM 647 O O . LEU A 1 80 ? 19.139 -1.018 4.635 1.00 48.34 80 LEU A O 1
ATOM 651 N N . ASN A 1 81 ? 19.533 -2.805 3.345 1.00 43.00 81 ASN A N 1
ATOM 652 C CA . ASN A 1 81 ? 20.751 -3.204 4.051 1.00 43.00 81 ASN A CA 1
ATOM 653 C C . ASN A 1 81 ? 22.016 -2.476 3.569 1.00 43.00 81 ASN A C 1
ATOM 655 O O . ASN A 1 81 ? 23.091 -2.744 4.101 1.00 43.00 81 ASN A O 1
ATOM 659 N N . THR A 1 82 ? 21.943 -1.598 2.558 1.00 38.94 82 THR A N 1
ATOM 660 C CA . THR A 1 82 ? 23.174 -1.117 1.891 1.00 38.94 82 THR A CA 1
ATOM 661 C C . THR A 1 82 ? 23.297 0.392 1.698 1.00 38.94 82 THR A C 1
ATOM 663 O O . THR A 1 82 ? 24.388 0.851 1.368 1.00 38.94 82 THR A O 1
ATOM 666 N N . THR A 1 83 ? 22.271 1.203 1.977 1.00 39.00 83 THR A N 1
ATOM 667 C CA . THR A 1 83 ? 22.407 2.660 1.790 1.00 39.00 83 THR A CA 1
ATOM 668 C C . THR A 1 83 ? 21.644 3.458 2.847 1.00 39.00 83 THR A C 1
ATOM 670 O O . THR A 1 83 ? 20.526 3.907 2.626 1.00 39.00 83 THR A O 1
ATOM 673 N N . GLY A 1 84 ? 22.287 3.663 4.000 1.00 36.12 84 GLY A N 1
ATOM 674 C CA . GLY A 1 84 ? 21.826 4.570 5.058 1.00 36.12 84 GLY A CA 1
ATOM 675 C C . GLY A 1 84 ? 21.201 3.837 6.241 1.00 36.12 84 GLY A C 1
ATOM 676 O O . GLY A 1 84 ? 20.054 3.411 6.195 1.00 36.12 84 GLY A O 1
ATOM 677 N N . GLY A 1 85 ? 21.989 3.687 7.304 1.00 36.59 85 GLY A N 1
ATOM 678 C CA . GLY A 1 85 ? 21.673 2.857 8.457 1.00 36.59 85 GLY A CA 1
ATOM 679 C C . GLY A 1 85 ? 20.426 3.284 9.226 1.00 36.59 85 GLY A C 1
ATOM 680 O O . GLY A 1 85 ? 20.401 4.333 9.861 1.00 36.59 85 GLY A O 1
ATOM 681 N N . TYR A 1 86 ? 19.459 2.377 9.281 1.00 38.31 86 TYR A N 1
ATOM 682 C CA . TYR A 1 86 ? 18.730 2.105 10.510 1.00 38.31 86 TYR A CA 1
ATOM 683 C C . TYR A 1 86 ? 19.175 0.724 10.966 1.00 38.31 86 TYR A C 1
ATOM 685 O O . TYR A 1 86 ? 18.859 -0.288 10.347 1.00 38.31 86 TYR A O 1
ATOM 693 N N . ILE A 1 87 ? 19.992 0.709 12.016 1.00 38.03 87 ILE A N 1
ATOM 694 C CA . ILE A 1 87 ? 20.411 -0.511 12.694 1.00 38.03 87 ILE A CA 1
ATOM 695 C C . ILE A 1 87 ? 19.125 -1.161 13.201 1.00 38.03 87 ILE A C 1
ATOM 697 O O . ILE A 1 87 ? 18.406 -0.572 14.010 1.00 38.03 87 ILE A O 1
ATOM 701 N N . ASN A 1 88 ? 18.811 -2.346 12.691 1.00 34.22 88 ASN A N 1
ATOM 702 C CA . ASN A 1 88 ? 17.739 -3.160 13.226 1.00 34.22 88 ASN A CA 1
ATOM 703 C C . ASN A 1 88 ? 18.129 -3.529 14.665 1.00 34.22 88 ASN A C 1
ATOM 705 O O . ASN A 1 88 ? 19.016 -4.353 14.883 1.00 34.22 88 ASN A O 1
ATOM 709 N N . TYR A 1 89 ? 17.515 -2.882 15.660 1.00 42.12 89 TYR A N 1
ATOM 710 C CA . TYR A 1 89 ? 17.771 -3.170 17.077 1.00 42.12 89 TYR A CA 1
ATOM 711 C C . TYR A 1 89 ? 17.403 -4.617 17.458 1.00 42.12 89 TYR A C 1
ATOM 713 O O . TYR A 1 89 ? 17.816 -5.078 18.519 1.00 42.12 89 TYR A O 1
ATOM 721 N N . ASN A 1 90 ? 16.708 -5.362 16.585 1.00 43.12 90 ASN A N 1
ATOM 722 C CA . ASN A 1 90 ? 16.431 -6.783 16.792 1.00 43.12 90 ASN A CA 1
ATOM 723 C C . ASN A 1 90 ? 17.559 -7.713 16.310 1.00 43.12 90 ASN A C 1
ATOM 725 O O . ASN A 1 90 ? 17.640 -8.833 16.806 1.00 43.12 90 ASN A O 1
ATOM 729 N N . ASP A 1 91 ? 18.486 -7.256 15.457 1.00 44.97 91 ASP A N 1
ATOM 730 C CA . ASP A 1 91 ? 19.678 -8.040 15.072 1.00 44.97 91 ASP A CA 1
ATOM 731 C C . ASP A 1 91 ? 20.796 -7.981 16.134 1.00 44.97 91 ASP A C 1
ATOM 733 O O . ASP A 1 91 ? 21.832 -8.634 16.009 1.00 44.97 91 ASP A O 1
ATOM 737 N N . GLN A 1 92 ? 20.590 -7.219 17.219 1.00 42.97 92 GLN A N 1
ATOM 738 C CA . GLN A 1 92 ? 21.460 -7.211 18.401 1.00 42.97 92 GLN A CA 1
ATOM 739 C C . GLN A 1 92 ? 20.984 -8.117 19.536 1.00 42.97 92 GLN A C 1
ATOM 741 O O . GLN A 1 92 ? 21.642 -8.157 20.581 1.00 42.97 92 GLN A O 1
ATOM 746 N N . ILE A 1 93 ? 19.943 -8.933 19.337 1.00 40.84 93 ILE A N 1
ATOM 747 C CA . ILE A 1 93 ? 19.831 -10.148 20.145 1.00 40.84 93 ILE A CA 1
ATOM 748 C C . ILE A 1 93 ? 20.895 -11.106 19.608 1.00 40.84 93 ILE A C 1
ATOM 750 O O . ILE A 1 93 ? 20.621 -12.060 18.886 1.00 40.84 93 ILE A O 1
ATOM 754 N N . LYS A 1 94 ? 22.154 -10.840 19.989 1.00 39.50 94 LYS A N 1
ATOM 755 C CA . LYS A 1 94 ? 23.130 -11.909 20.160 1.00 39.50 94 LYS A CA 1
ATOM 756 C C . LYS A 1 94 ? 22.370 -12.997 20.896 1.00 39.50 94 LYS A C 1
ATOM 758 O O . LYS A 1 94 ? 21.809 -12.708 21.953 1.00 39.50 94 LYS A O 1
ATOM 763 N N . THR A 1 95 ? 22.336 -14.205 20.342 1.00 42.44 95 THR A N 1
ATOM 764 C CA . THR A 1 95 ? 22.106 -15.414 21.128 1.00 42.44 95 THR A CA 1
ATOM 765 C C . THR A 1 95 ? 22.916 -15.243 22.398 1.00 42.44 95 THR A C 1
ATOM 767 O O . THR A 1 95 ? 24.149 -15.296 22.371 1.00 42.44 95 THR A O 1
ATOM 770 N N . VAL A 1 96 ? 22.223 -14.892 23.480 1.00 41.16 96 VAL A N 1
ATOM 771 C CA . VAL A 1 96 ? 22.800 -14.876 24.807 1.00 41.16 96 VAL A CA 1
ATOM 772 C C . VAL A 1 96 ? 23.227 -16.315 24.964 1.00 41.16 96 VAL A C 1
ATOM 774 O O . VAL A 1 96 ? 22.381 -17.207 24.906 1.00 41.16 96 VAL A O 1
ATOM 777 N N . ALA A 1 97 ? 24.539 -16.546 25.011 1.00 44.34 97 ALA A N 1
ATOM 778 C CA . ALA A 1 97 ? 25.049 -17.847 25.379 1.00 44.34 97 ALA A CA 1
ATOM 779 C C . ALA A 1 97 ? 24.284 -18.237 26.643 1.00 44.34 97 ALA A C 1
ATOM 781 O O . ALA A 1 97 ? 24.298 -17.497 27.630 1.00 44.34 97 ALA A O 1
ATOM 782 N N . THR A 1 98 ? 23.522 -19.322 26.561 1.00 42.66 98 THR A N 1
ATOM 783 C CA . THR A 1 98 ? 22.939 -19.965 27.727 1.00 42.66 98 THR A CA 1
ATOM 784 C C . THR A 1 98 ? 24.124 -20.391 28.576 1.00 42.66 98 THR A C 1
ATOM 786 O O . THR A 1 98 ? 24.763 -21.406 28.316 1.00 42.66 98 THR A O 1
ATOM 789 N N . TYR A 1 99 ? 24.512 -19.530 29.511 1.00 41.25 99 TYR A N 1
ATOM 790 C CA . TYR A 1 99 ? 25.429 -19.898 30.566 1.00 41.25 99 TYR A CA 1
ATOM 791 C C . TYR A 1 99 ? 24.601 -20.708 31.551 1.00 41.25 99 TYR A C 1
ATOM 793 O O . TYR A 1 99 ? 23.881 -20.135 32.368 1.00 41.25 99 TYR A O 1
ATOM 801 N N . ASP A 1 100 ? 24.709 -22.028 31.451 1.00 49.31 100 ASP A N 1
ATOM 802 C CA . ASP A 1 100 ? 24.073 -22.979 32.365 1.00 49.31 100 ASP A CA 1
ATOM 803 C C . ASP A 1 100 ? 24.545 -22.841 33.831 1.00 49.31 100 ASP A C 1
ATOM 805 O O . ASP A 1 100 ? 24.024 -23.526 34.700 1.00 49.31 100 ASP A O 1
ATOM 809 N N . ASP A 1 101 ? 25.441 -21.905 34.171 1.00 54.19 101 ASP A N 1
ATOM 810 C CA . ASP A 1 101 ? 26.089 -21.863 35.493 1.00 54.19 101 ASP A CA 1
ATOM 811 C C . ASP A 1 101 ? 26.008 -20.501 36.219 1.00 54.19 101 ASP A C 1
ATOM 813 O O . ASP A 1 101 ? 26.830 -20.186 37.085 1.00 54.19 101 ASP A O 1
ATOM 817 N N . ALA A 1 102 ? 25.022 -19.652 35.904 1.00 47.69 102 ALA A N 1
ATOM 818 C CA . ALA A 1 102 ? 24.884 -18.340 36.559 1.00 47.69 102 ALA A CA 1
ATOM 819 C C . ALA A 1 102 ? 24.482 -18.415 38.050 1.00 47.69 102 ALA A C 1
ATOM 821 O O . ALA A 1 102 ? 24.667 -17.435 38.780 1.00 47.69 102 ALA A O 1
ATOM 822 N N . ASP A 1 103 ? 23.963 -19.557 38.512 1.00 53.03 103 ASP A N 1
ATOM 823 C CA . ASP A 1 103 ? 23.498 -19.728 39.895 1.00 53.03 103 ASP A CA 1
ATOM 824 C C . ASP A 1 103 ? 24.623 -20.157 40.859 1.00 53.03 103 ASP A C 1
ATOM 826 O O . ASP A 1 103 ? 24.614 -19.802 42.037 1.00 53.03 103 ASP A O 1
ATOM 830 N N . VAL A 1 104 ? 25.679 -20.808 40.353 1.00 52.03 104 VAL A N 1
ATOM 831 C CA . VAL A 1 104 ? 26.792 -21.310 41.184 1.00 52.03 104 VAL A CA 1
ATOM 832 C C . VAL A 1 104 ? 27.693 -20.170 41.689 1.00 52.03 104 VAL A C 1
ATOM 834 O O . VAL A 1 104 ? 28.215 -20.214 42.805 1.00 52.03 104 VAL A O 1
ATOM 837 N N . ASN A 1 105 ? 27.833 -19.086 40.917 1.00 51.38 105 ASN A N 1
ATOM 838 C CA . ASN A 1 105 ? 28.755 -17.992 41.252 1.00 51.38 105 ASN A CA 1
ATOM 839 C C . ASN A 1 105 ? 28.190 -16.958 42.243 1.00 51.38 105 ASN A C 1
ATOM 841 O O . ASN A 1 105 ? 28.960 -16.213 42.854 1.00 51.38 105 ASN A O 1
ATOM 845 N N . LYS A 1 106 ? 26.868 -16.913 42.461 1.00 52.72 106 LYS A N 1
ATOM 846 C CA . LYS A 1 106 ? 26.276 -16.039 43.491 1.00 52.72 106 LYS A CA 1
ATOM 847 C C . LYS A 1 106 ? 26.433 -16.610 44.899 1.00 52.72 106 LYS A C 1
ATOM 849 O O . LYS A 1 106 ? 26.685 -15.845 45.828 1.00 52.72 106 LYS A O 1
ATOM 854 N N . GLU A 1 107 ? 26.355 -17.930 45.070 1.00 51.31 107 GLU A N 1
ATOM 855 C CA . GLU A 1 107 ? 26.527 -18.560 46.387 1.00 51.31 107 GLU A CA 1
ATOM 856 C C . GLU A 1 107 ? 27.968 -18.471 46.920 1.00 51.31 107 GLU A C 1
ATOM 858 O O . GLU A 1 107 ? 28.168 -18.294 48.127 1.00 51.31 107 GLU A O 1
ATOM 863 N N . LEU A 1 108 ? 28.976 -18.521 46.041 1.00 51.62 108 LEU A N 1
ATOM 864 C CA . LEU A 1 108 ? 30.388 -18.353 46.417 1.00 51.62 108 LEU A CA 1
ATOM 865 C C . LEU A 1 108 ? 30.701 -16.919 46.884 1.00 51.62 108 LEU A C 1
ATOM 867 O O . LEU A 1 108 ? 31.341 -16.736 47.921 1.00 51.62 108 LEU A O 1
ATOM 871 N N . ALA A 1 109 ? 30.168 -15.901 46.201 1.00 51.41 109 ALA A N 1
ATOM 872 C CA . ALA A 1 109 ? 30.410 -14.494 46.537 1.00 51.41 109 ALA A CA 1
ATOM 873 C C . ALA A 1 109 ? 29.753 -14.049 47.863 1.00 51.41 109 ALA A C 1
ATOM 875 O O . ALA A 1 109 ? 30.267 -13.167 48.561 1.00 51.41 109 ALA A O 1
ATOM 876 N N . VAL A 1 110 ? 28.623 -14.662 48.239 1.00 55.59 110 VAL A N 1
ATOM 877 C CA . VAL A 1 110 ? 27.933 -14.379 49.512 1.00 55.59 110 VAL A CA 1
ATOM 878 C C . VAL A 1 110 ? 28.659 -15.021 50.701 1.00 55.59 110 VAL A C 1
ATOM 880 O O . VAL A 1 110 ? 28.651 -14.454 51.798 1.00 55.59 110 VAL A O 1
ATOM 883 N N . LYS A 1 111 ? 29.344 -16.158 50.504 1.00 54.25 111 LYS A N 1
ATOM 884 C CA . LYS A 1 111 ? 30.162 -16.788 51.554 1.00 54.25 111 LYS A CA 1
ATOM 885 C C . LYS A 1 111 ? 31.436 -15.996 51.870 1.00 54.25 111 LYS A C 1
ATOM 887 O O . LYS A 1 111 ? 31.787 -15.907 53.043 1.00 54.25 111 LYS A O 1
ATOM 892 N N . GLU A 1 112 ? 32.083 -15.371 50.885 1.00 52.97 112 GLU A N 1
ATOM 893 C CA . GLU A 1 112 ? 33.332 -14.618 51.113 1.00 52.97 112 GLU A CA 1
ATOM 894 C C 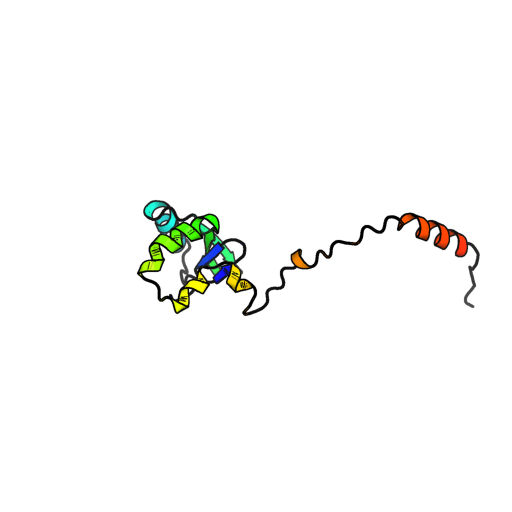. GLU A 1 112 ? 33.149 -13.266 51.830 1.00 52.97 112 GLU A C 1
ATOM 896 O O . GLU A 1 112 ? 34.074 -12.792 52.491 1.00 52.97 112 GLU A O 1
ATOM 901 N N . ASN A 1 113 ? 31.967 -12.643 51.753 1.00 54.66 113 ASN A N 1
ATOM 902 C CA . ASN A 1 113 ? 31.750 -11.285 52.279 1.00 54.66 113 ASN A CA 1
ATOM 903 C C . ASN A 1 113 ? 31.168 -11.213 53.704 1.00 54.66 113 ASN A C 1
ATOM 905 O O . ASN A 1 113 ? 31.061 -10.124 54.275 1.00 54.66 113 ASN A O 1
ATOM 909 N N . ARG A 1 114 ? 30.845 -12.346 54.342 1.00 51.78 114 ARG A N 1
ATOM 910 C CA . ARG A 1 114 ? 30.477 -12.384 55.770 1.00 51.78 114 ARG A CA 1
ATOM 911 C C . ARG A 1 114 ? 31.727 -12.319 56.655 1.00 51.78 114 ARG A C 1
ATOM 913 O O . ARG A 1 114 ? 32.125 -13.315 57.246 1.00 51.78 114 ARG A O 1
ATOM 920 N N . GLY A 1 115 ? 32.352 -11.147 56.769 1.00 56.34 115 GLY A N 1
ATOM 921 C CA . GLY A 1 115 ? 33.426 -10.976 57.759 1.00 56.34 115 GLY A CA 1
ATOM 922 C C . GLY A 1 115 ? 34.203 -9.663 57.787 1.00 56.34 115 GLY A C 1
ATOM 923 O O . GLY A 1 115 ? 34.981 -9.469 58.715 1.00 56.34 115 GLY A O 1
ATOM 924 N N . LYS A 1 116 ? 34.033 -8.743 56.830 1.00 57.69 116 LYS A N 1
ATOM 925 C CA . LYS A 1 116 ? 34.878 -7.534 56.754 1.00 57.69 116 LYS A CA 1
ATOM 926 C C . LYS A 1 116 ? 34.063 -6.245 56.875 1.00 57.69 116 LYS A C 1
ATOM 928 O O . LYS A 1 116 ? 33.982 -5.458 55.942 1.00 57.69 116 LYS A O 1
ATOM 933 N N . SER A 1 117 ? 33.471 -6.029 58.051 1.00 50.44 117 SER A N 1
ATOM 934 C CA . SER A 1 117 ? 32.987 -4.706 58.470 1.00 50.44 117 SER A CA 1
ATOM 935 C C . SER A 1 117 ? 34.148 -3.938 59.109 1.00 50.44 117 SER A C 1
ATOM 937 O O . SER A 1 117 ? 34.452 -4.136 60.283 1.00 50.44 117 SER A O 1
ATOM 939 N N . GLY A 1 118 ? 34.826 -3.104 58.318 1.00 45.28 118 GLY A N 1
ATOM 940 C CA . GLY A 1 118 ? 35.912 -2.224 58.756 1.00 45.28 118 GLY A CA 1
ATOM 941 C C . GLY A 1 118 ? 35.445 -0.774 58.873 1.00 45.28 118 GLY A C 1
ATOM 942 O O . GLY A 1 118 ? 35.004 -0.178 57.900 1.00 45.28 118 GLY A O 1
ATOM 943 N N . ILE A 1 119 ? 35.538 -0.254 60.092 1.00 46.25 119 ILE A N 1
ATOM 944 C CA . ILE A 1 119 ? 35.175 1.080 60.583 1.00 46.25 119 ILE A CA 1
ATOM 945 C C . ILE A 1 119 ? 35.989 2.177 59.874 1.00 46.25 119 ILE A C 1
ATOM 947 O O . ILE A 1 119 ? 37.213 2.078 59.827 1.00 46.25 119 ILE A O 1
ATOM 951 N N . TYR A 1 120 ? 35.342 3.257 59.425 1.00 42.94 120 TYR A N 1
ATOM 952 C CA . TYR A 1 120 ? 36.026 4.509 59.081 1.00 42.94 120 TYR A CA 1
ATOM 953 C C . TYR A 1 120 ? 35.909 5.476 60.270 1.00 42.94 120 TYR A C 1
ATOM 955 O O . TYR A 1 120 ? 34.801 5.852 60.654 1.00 42.94 120 TYR A O 1
ATOM 963 N N . ARG A 1 121 ? 37.051 5.797 60.888 1.00 43.06 121 ARG A N 1
ATOM 964 C CA . ARG A 1 121 ? 37.236 6.937 61.797 1.00 43.06 121 ARG A CA 1
ATOM 965 C C . ARG A 1 121 ? 37.800 8.105 61.007 1.00 43.06 121 ARG A C 1
ATOM 967 O O . ARG A 1 121 ? 38.636 7.824 60.119 1.00 43.06 121 ARG A O 1
#

Organism: Cochliobolus carbonum (strain 26-R-13) (NCBI:txid930089)

pLDDT: mean 70.59, std 20.44, range [34.22, 95.75]

Secondary structure (DSSP, 8-state):
---EEEETTEEEE----SSHHHHHHHHHHHHHHH---EEEEEETTEEEEEEEGGGHHHHHHHHGGGS-GGGGGGG-GGGGGTSS----TTTT-------TTTTHHHHHHHHHTTT------

Sequence (121 aa):
MQTGSFKSEGLILYTKFNDINDLNLLKNVLIDKYGIDTTVLNHSGKMEICIKVESIPLLRSIIHPYMYPELYYLLDSNHLNTTGGYINYNDQIKTVATYDDADVNKELAVKENRGKSGIYR

Radius of gyration: 26.32 Å; chains: 1; bounding box: 48×42×79 Å

InterPro domains:
  IPR027434 Homing endonuclease [G3DSA:3.10.28.10] (1-83)
  IPR027434 Homing endonuclease [SSF55608] (1-75)